Protein AF-A0A6B9YE49-F1 (afdb_monomer_lite)

pLDDT: mean 74.64, std 15.73, range [47.97, 90.5]

Foldseek 3Di:
DDDDPPPPVVPPPPPPPAPDDLVVLVVCVVPDDLVVSCVVRVHDSVVNVVSVVVVVVD

Radius of gyration: 13.94 Å; chains: 1; bounding box: 31×43×20 Å

Structure (mmCIF, N/CA/C/O backbone):
data_AF-A0A6B9YE49-F1
#
_entry.id   AF-A0A6B9YE49-F1
#
loop_
_atom_site.group_PDB
_atom_site.id
_atom_site.type_symbol
_atom_site.label_atom_id
_atom_site.label_alt_id
_atom_site.label_comp_id
_atom_site.label_asym_id
_atom_site.label_entity_id
_atom_site.label_seq_id
_atom_site.pdbx_PDB_ins_code
_atom_site.Cartn_x
_atom_site.Cartn_y
_atom_site.Cartn_z
_atom_site.occupancy
_atom_site.B_iso_or_equiv
_atom_site.auth_seq_id
_atom_site.auth_comp_id
_atom_site.auth_asym_id
_atom_site.auth_atom_id
_atom_site.pdbx_PDB_model_num
ATOM 1 N N . MET A 1 1 ? 22.530 34.155 2.358 1.00 54.25 1 MET A N 1
ATOM 2 C CA . MET A 1 1 ? 21.227 33.720 1.805 1.00 54.25 1 MET A CA 1
ATOM 3 C C . MET A 1 1 ? 20.911 32.339 2.364 1.00 54.25 1 MET A C 1
ATOM 5 O O . MET A 1 1 ? 21.767 31.470 2.287 1.00 54.25 1 MET A O 1
ATOM 9 N N . ARG A 1 2 ? 19.750 32.161 3.008 1.00 68.38 2 ARG A N 1
ATOM 10 C CA . ARG A 1 2 ? 19.266 30.858 3.493 1.00 68.38 2 ARG A CA 1
ATOM 11 C C . ARG A 1 2 ? 18.531 30.179 2.339 1.00 68.38 2 ARG A C 1
ATOM 13 O O . ARG A 1 2 ? 17.552 30.761 1.898 1.00 68.38 2 ARG A O 1
ATOM 20 N N . THR A 1 3 ? 18.914 28.971 1.942 1.00 52.00 3 THR A N 1
ATOM 21 C CA . THR A 1 3 ? 17.955 27.943 1.501 1.00 52.0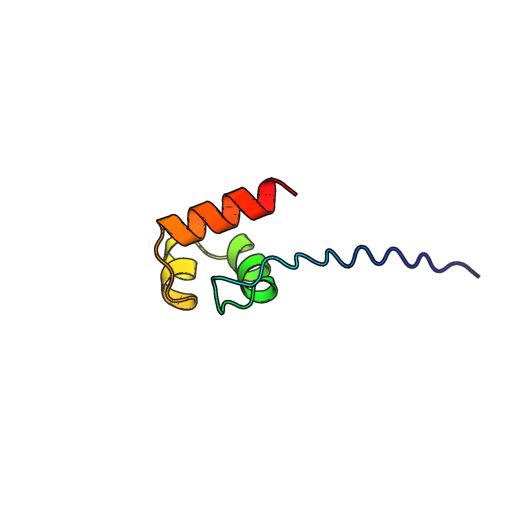0 3 THR A CA 1
ATOM 22 C C . THR A 1 3 ? 18.548 26.563 1.762 1.00 52.00 3 THR A C 1
ATOM 24 O O . THR A 1 3 ? 19.466 26.093 1.098 1.00 52.00 3 THR A O 1
ATOM 27 N N . SER A 1 4 ? 18.006 25.940 2.804 1.00 56.09 4 SER A N 1
ATOM 28 C CA . SER A 1 4 ? 18.135 24.520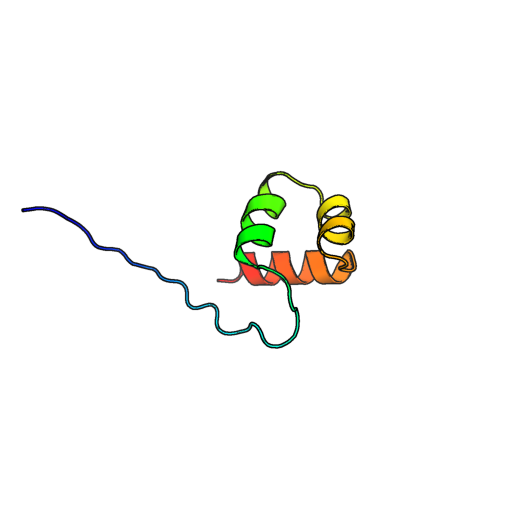 3.095 1.00 56.09 4 SER A CA 1
ATOM 29 C C . SER A 1 4 ? 17.613 23.723 1.901 1.00 56.09 4 SER A C 1
ATOM 31 O O . SER A 1 4 ? 16.439 23.823 1.554 1.00 56.09 4 SER A O 1
ATOM 33 N N . GLY A 1 5 ? 18.490 22.957 1.261 1.00 55.84 5 GLY A N 1
ATOM 34 C CA . GLY A 1 5 ? 18.133 21.979 0.243 1.00 55.84 5 GLY A CA 1
ATOM 35 C C . GLY A 1 5 ? 18.162 20.583 0.843 1.00 55.84 5 GLY A C 1
ATOM 36 O O . GLY A 1 5 ? 18.983 19.769 0.429 1.00 55.84 5 GLY A O 1
ATOM 37 N N . ASN A 1 6 ? 17.309 20.310 1.835 1.00 57.34 6 ASN A N 1
ATOM 38 C CA . ASN A 1 6 ? 17.100 18.953 2.333 1.00 57.34 6 ASN A CA 1
ATOM 39 C C . ASN A 1 6 ? 16.359 18.129 1.266 1.00 57.34 6 ASN A C 1
ATOM 41 O O . ASN A 1 6 ? 15.159 17.889 1.360 1.00 57.34 6 ASN A O 1
ATOM 45 N N . ARG A 1 7 ? 17.076 17.731 0.212 1.00 53.09 7 ARG A N 1
ATOM 46 C CA . ARG A 1 7 ? 16.619 16.743 -0.762 1.00 53.09 7 ARG A CA 1
ATOM 47 C C . ARG A 1 7 ? 16.881 15.358 -0.183 1.00 53.09 7 ARG A C 1
ATOM 49 O O . ARG A 1 7 ? 17.778 14.655 -0.633 1.00 53.09 7 ARG A O 1
ATOM 56 N N . ASN A 1 8 ? 16.075 14.971 0.804 1.00 48.00 8 ASN A N 1
ATOM 57 C CA . ASN A 1 8 ? 15.801 13.560 1.063 1.00 48.00 8 ASN A CA 1
ATOM 58 C C . ASN A 1 8 ? 14.967 13.032 -0.118 1.00 48.00 8 ASN A C 1
ATOM 60 O O . ASN A 1 8 ? 13.768 12.795 -0.012 1.00 48.00 8 ASN A O 1
ATOM 64 N N . ALA A 1 9 ? 15.600 12.930 -1.290 1.00 52.66 9 ALA A N 1
ATOM 65 C CA . ALA A 1 9 ? 15.107 12.093 -2.365 1.00 52.66 9 ALA A CA 1
ATOM 66 C C . ALA A 1 9 ? 15.384 10.665 -1.904 1.00 52.66 9 ALA A C 1
ATOM 68 O O . ALA A 1 9 ? 16.475 10.129 -2.098 1.00 52.66 9 ALA A O 1
ATOM 69 N N . LEU A 1 10 ? 14.413 10.120 -1.177 1.00 52.62 10 LEU A N 1
ATOM 70 C CA . LEU A 1 10 ? 14.332 8.724 -0.801 1.00 52.62 10 LEU A CA 1
ATOM 71 C C . LEU A 1 10 ? 14.235 7.931 -2.114 1.00 52.62 10 LEU A C 1
ATOM 73 O O . LEU A 1 10 ? 13.145 7.648 -2.604 1.00 52.62 10 LEU A O 1
ATOM 77 N N . SER A 1 11 ? 15.379 7.659 -2.746 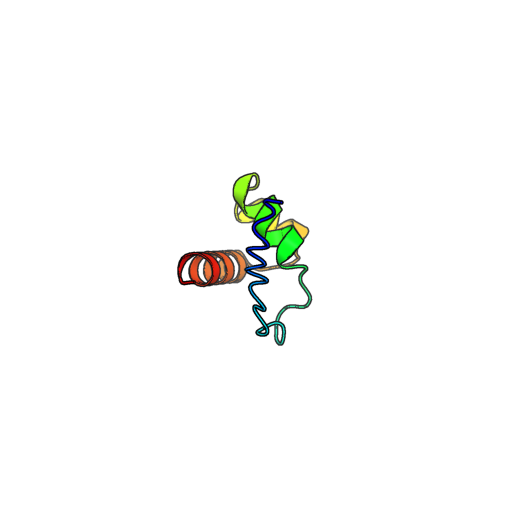1.00 47.97 11 SER A N 1
ATOM 78 C CA . SER A 1 11 ? 15.483 6.721 -3.862 1.00 47.97 11 SER A CA 1
ATOM 79 C C . SER A 1 11 ? 15.198 5.333 -3.308 1.00 47.97 11 SER A C 1
ATOM 81 O O . SER A 1 11 ? 16.109 4.575 -2.986 1.00 47.97 11 SER A O 1
ATOM 83 N N . TYR A 1 12 ? 13.915 5.011 -3.164 1.00 54.72 12 TYR A N 1
ATOM 84 C CA . TYR A 1 12 ? 13.434 3.663 -2.906 1.00 54.72 12 TYR A CA 1
ATOM 85 C C . TYR A 1 12 ? 13.493 2.889 -4.227 1.00 54.72 12 TYR A C 1
ATOM 87 O O . TYR A 1 12 ? 12.490 2.574 -4.861 1.00 54.72 12 TYR A O 1
ATOM 95 N N . SER A 1 13 ? 14.715 2.642 -4.694 1.00 48.19 13 SER A N 1
ATOM 96 C CA . SER A 1 13 ? 15.025 1.810 -5.852 1.00 48.19 13 SER A CA 1
ATOM 97 C C . SER A 1 13 ? 14.848 0.331 -5.495 1.00 48.19 13 SER A C 1
ATOM 99 O O . SER A 1 13 ? 15.805 -0.433 -5.476 1.00 48.19 13 SER A O 1
ATOM 101 N N . ASP A 1 14 ? 13.609 -0.052 -5.185 1.00 51.75 14 ASP A N 1
ATOM 102 C CA . ASP A 1 14 ? 13.138 -1.440 -5.082 1.00 51.75 14 ASP A CA 1
ATOM 103 C C . ASP A 1 14 ? 11.837 -1.601 -5.897 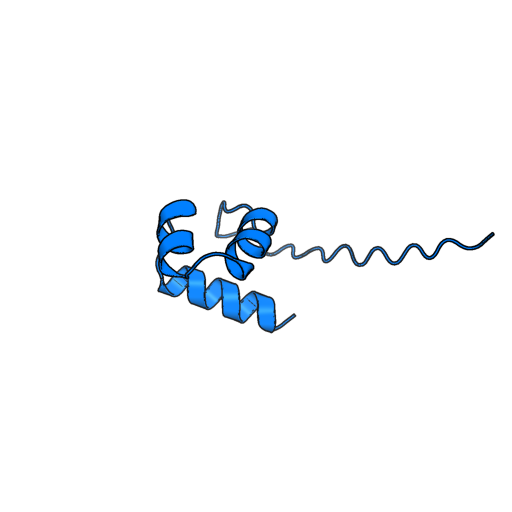1.00 51.75 14 ASP A C 1
ATOM 105 O O . ASP A 1 14 ? 10.851 -2.193 -5.473 1.00 51.75 14 ASP A O 1
ATOM 109 N N . GLN A 1 15 ? 11.791 -0.999 -7.088 1.00 52.25 15 GLN A N 1
ATOM 110 C CA . GLN A 1 15 ? 10.624 -1.016 -7.983 1.00 52.25 15 GLN A CA 1
ATOM 111 C C . GLN A 1 15 ? 10.697 -2.155 -9.012 1.00 52.25 15 GLN A C 1
ATOM 113 O O . GLN A 1 15 ? 10.458 -1.953 -10.198 1.00 52.25 15 GLN A O 1
ATOM 118 N N . GLY A 1 16 ? 11.084 -3.360 -8.588 1.00 50.03 16 GLY A N 1
ATOM 119 C CA . GLY A 1 16 ? 11.255 -4.487 -9.513 1.00 50.03 16 GLY A CA 1
ATOM 120 C C . GLY A 1 16 ? 10.007 -5.343 -9.737 1.00 50.03 16 GLY A C 1
ATOM 121 O O . GLY A 1 16 ? 9.934 -6.045 -10.740 1.00 50.03 16 GLY A O 1
ATOM 122 N N . ILE A 1 17 ? 9.049 -5.340 -8.803 1.00 56.06 17 ILE A N 1
ATOM 123 C CA . ILE A 1 17 ? 8.021 -6.401 -8.752 1.00 56.06 17 ILE A CA 1
ATOM 124 C C . ILE A 1 17 ? 6.592 -5.867 -8.900 1.00 56.06 17 ILE A C 1
ATOM 126 O O . ILE A 1 17 ? 5.723 -6.579 -9.395 1.00 56.06 17 ILE A O 1
ATOM 130 N N . PHE A 1 18 ? 6.349 -4.599 -8.570 1.00 62.62 18 PHE A N 1
ATOM 131 C CA . PHE A 1 18 ? 5.035 -3.983 -8.720 1.00 62.62 18 PHE A CA 1
ATOM 132 C C . PHE A 1 18 ? 5.143 -2.791 -9.671 1.00 62.62 18 PHE A C 1
ATOM 134 O O . PHE A 1 18 ? 5.809 -1.807 -9.354 1.00 62.62 18 PHE A O 1
ATOM 141 N N . GLN A 1 19 ? 4.478 -2.870 -10.830 1.00 64.31 19 GLN A N 1
ATOM 142 C CA . GLN A 1 19 ? 4.274 -1.738 -11.751 1.00 64.31 19 GLN A CA 1
ATOM 143 C C . GLN A 1 19 ? 3.234 -0.756 -11.180 1.00 64.31 19 GLN A C 1
ATOM 145 O O . GLN A 1 19 ? 2.295 -0.358 -11.862 1.00 64.31 19 GLN A O 1
ATOM 150 N N . ILE A 1 20 ? 3.354 -0.421 -9.899 1.00 72.12 20 ILE A N 1
ATOM 151 C CA . ILE A 1 20 ? 2.480 0.536 -9.232 1.00 72.12 20 ILE A CA 1
ATOM 152 C C . ILE A 1 20 ? 3.241 1.836 -9.041 1.00 72.12 20 ILE A C 1
ATOM 154 O O . ILE A 1 20 ? 4.441 1.846 -8.749 1.00 72.12 20 ILE A O 1
ATOM 158 N N . ASP A 1 21 ? 2.526 2.941 -9.188 1.00 82.69 21 ASP A N 1
ATOM 159 C CA . ASP A 1 21 ? 3.055 4.233 -8.796 1.00 82.69 21 ASP A CA 1
ATOM 160 C C . ASP A 1 21 ? 3.073 4.305 -7.261 1.00 82.69 21 ASP A C 1
ATOM 162 O O . ASP A 1 21 ? 2.042 4.476 -6.611 1.00 82.69 21 ASP A O 1
ATOM 166 N N . PHE A 1 22 ? 4.258 4.125 -6.673 1.00 80.38 22 PHE A N 1
ATOM 167 C CA . PHE A 1 22 ? 4.455 4.147 -5.222 1.00 80.38 22 PHE A CA 1
ATOM 168 C C . PHE A 1 22 ? 4.178 5.522 -4.615 1.00 80.38 22 PHE A C 1
ATOM 170 O O . PHE A 1 22 ? 3.747 5.598 -3.466 1.00 80.38 22 PHE A O 1
ATOM 177 N N . HIS A 1 23 ? 4.409 6.607 -5.359 1.00 82.88 23 HIS A N 1
ATOM 178 C CA . HIS A 1 23 ? 4.077 7.947 -4.884 1.00 82.88 23 HIS A CA 1
ATOM 179 C C . HIS A 1 23 ? 2.565 8.129 -4.823 1.00 82.88 23 HIS A C 1
ATOM 181 O O . HIS A 1 23 ? 2.055 8.679 -3.847 1.00 82.88 23 HIS A O 1
ATOM 187 N N . HIS A 1 24 ? 1.853 7.623 -5.830 1.00 84.50 24 HIS A N 1
ATOM 188 C CA . HIS A 1 24 ? 0.398 7.620 -5.817 1.00 84.50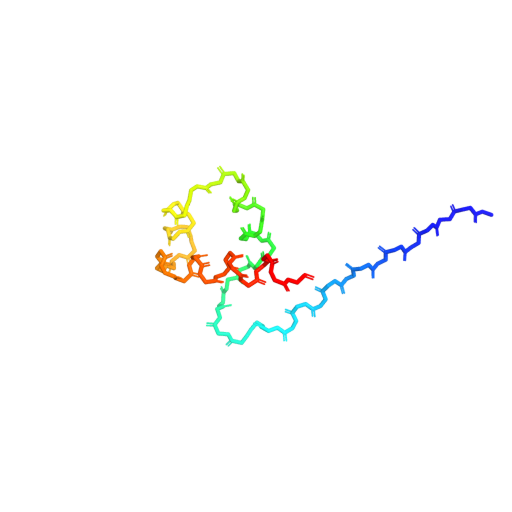 24 HIS A CA 1
ATOM 189 C C . HIS A 1 24 ? -0.141 6.744 -4.680 1.00 84.50 24 HIS A C 1
ATOM 191 O O . HIS A 1 24 ? -0.924 7.224 -3.868 1.00 84.50 24 HIS A O 1
ATOM 197 N N . PHE A 1 25 ? 0.377 5.520 -4.533 1.00 85.94 25 PHE A N 1
ATOM 198 C CA . PHE A 1 25 ? 0.009 4.611 -3.446 1.00 85.94 25 PHE A CA 1
ATOM 199 C C . PHE A 1 25 ? 0.230 5.237 -2.063 1.00 85.94 25 PHE A C 1
ATOM 201 O O . PHE A 1 25 ? -0.642 5.150 -1.213 1.00 85.94 25 PHE A O 1
ATOM 208 N N . MET A 1 26 ? 1.361 5.909 -1.835 1.00 84.00 26 MET A N 1
ATOM 209 C CA . MET A 1 26 ? 1.669 6.589 -0.568 1.00 84.00 26 MET A CA 1
ATOM 210 C C . MET A 1 26 ? 0.718 7.742 -0.230 1.00 84.00 26 MET A C 1
ATOM 212 O O . MET A 1 26 ? 0.483 8.018 0.947 1.00 84.00 26 MET A O 1
ATOM 216 N N . ASN A 1 27 ? 0.214 8.455 -1.238 1.00 87.00 27 ASN A N 1
ATOM 217 C CA . ASN A 1 27 ? -0.771 9.512 -1.024 1.00 87.00 27 ASN A CA 1
ATOM 218 C C . ASN A 1 27 ? -2.151 8.906 -0.756 1.00 87.00 27 ASN A C 1
ATOM 220 O O . ASN A 1 27 ? -2.770 9.249 0.249 1.00 87.00 27 ASN A O 1
ATOM 224 N N . SER A 1 28 ? -2.577 7.950 -1.586 1.00 87.00 28 SER A N 1
ATOM 225 C CA . SER A 1 28 ? -3.860 7.263 -1.433 1.00 87.00 28 SER A CA 1
ATOM 226 C C . SER A 1 28 ? -3.929 6.471 -0.126 1.00 87.00 28 SER A C 1
ATOM 228 O O . SER A 1 28 ? -4.976 6.435 0.502 1.00 87.00 28 SER A O 1
ATOM 230 N N . GLU A 1 29 ? -2.825 5.893 0.357 1.00 85.00 29 GLU A N 1
ATOM 231 C CA . GLU A 1 29 ? -2.796 5.091 1.589 1.00 85.00 29 GLU A CA 1
ATOM 232 C C . GLU A 1 29 ? -3.195 5.864 2.849 1.00 85.00 29 GLU A C 1
ATOM 234 O O . GLU A 1 29 ? -3.709 5.257 3.790 1.00 85.00 29 GLU A O 1
ATOM 239 N N . LYS A 1 30 ? -3.004 7.187 2.856 1.00 84.69 30 LYS A N 1
ATOM 240 C CA . LYS A 1 30 ? -3.366 8.057 3.982 1.00 84.69 30 LYS A CA 1
ATOM 241 C C . LYS A 1 30 ? -4.858 8.360 4.052 1.00 84.69 30 LYS A C 1
ATOM 243 O O . LYS A 1 30 ? -5.349 8.694 5.128 1.00 84.69 30 LYS A O 1
ATOM 248 N N . GLU A 1 31 ? -5.551 8.285 2.920 1.00 86.44 31 GLU A N 1
ATOM 249 C CA . GLU A 1 31 ? -6.954 8.691 2.789 1.00 86.44 31 GLU A CA 1
ATOM 250 C C . GLU A 1 31 ? -7.887 7.501 2.532 1.00 86.44 31 GLU A C 1
ATOM 252 O O . GLU A 1 31 ? -9.034 7.515 2.971 1.00 86.44 31 GLU A O 1
ATOM 257 N N . GLN A 1 32 ? -7.389 6.460 1.865 1.00 89.19 32 GLN A N 1
ATOM 258 C CA . GLN A 1 32 ? -8.154 5.299 1.427 1.00 89.19 32 GLN A CA 1
ATOM 259 C C . GLN A 1 32 ? -7.937 4.072 2.317 1.00 89.19 32 GLN A C 1
ATOM 261 O O . GLN A 1 32 ? -6.871 3.835 2.896 1.00 89.19 32 GLN A O 1
ATOM 266 N N . SER A 1 33 ? -8.959 3.222 2.372 1.00 90.19 33 SER A N 1
ATOM 267 C CA . SER A 1 33 ? -8.882 1.922 3.030 1.00 90.19 33 SER A CA 1
ATOM 268 C C . SER A 1 33 ? -8.062 0.921 2.211 1.00 90.19 33 SER A C 1
ATOM 270 O O . SER A 1 33 ? -7.995 0.986 0.985 1.00 90.19 33 SER A O 1
ATOM 272 N N . SER A 1 34 ? -7.502 -0.098 2.871 1.00 89.00 34 SER A N 1
ATOM 273 C CA . SER A 1 34 ? -6.756 -1.175 2.199 1.00 89.00 34 SER A CA 1
ATOM 274 C C . SER A 1 34 ? -7.558 -1.873 1.091 1.00 89.00 34 SER A C 1
ATOM 276 O O . SER A 1 34 ? -6.965 -2.381 0.144 1.00 89.00 34 SER A O 1
ATOM 278 N N . MET A 1 35 ? -8.890 -1.902 1.214 1.00 90.50 35 MET A N 1
ATOM 279 C CA . MET A 1 35 ? -9.809 -2.430 0.198 1.00 90.50 35 MET A CA 1
ATOM 280 C C . MET A 1 35 ? -9.825 -1.569 -1.068 1.00 90.50 35 MET A C 1
ATOM 282 O O . MET A 1 35 ? -9.727 -2.100 -2.169 1.00 90.50 35 MET A O 1
ATOM 286 N N . GLU A 1 36 ? -9.904 -0.252 -0.910 1.00 89.81 36 GLU A N 1
ATOM 287 C CA . GLU A 1 36 ? -9.941 0.700 -2.023 1.00 89.81 36 GLU A CA 1
ATOM 288 C C . GLU A 1 36 ? -8.602 0.705 -2.760 1.00 89.81 36 GLU A C 1
ATOM 290 O O . GLU A 1 36 ? -8.577 0.550 -3.977 1.00 89.81 36 GLU A O 1
ATOM 295 N N . LEU A 1 37 ? -7.489 0.701 -2.017 1.00 89.81 37 LEU A N 1
ATOM 296 C CA . LEU A 1 37 ? -6.141 0.563 -2.579 1.00 89.81 37 LEU A CA 1
ATOM 297 C C . LEU A 1 37 ? -5.969 -0.751 -3.357 1.00 89.81 37 LEU A C 1
ATOM 299 O O . LEU A 1 37 ? -5.359 -0.783 -4.421 1.00 89.81 37 LEU A O 1
ATOM 303 N N . ALA A 1 38 ? -6.506 -1.859 -2.847 1.00 89.75 38 ALA A N 1
ATOM 304 C CA . ALA A 1 38 ? -6.460 -3.138 -3.551 1.00 89.75 38 ALA A CA 1
ATOM 305 C C . ALA A 1 38 ? -7.203 -3.068 -4.897 1.00 89.75 38 ALA A C 1
ATOM 307 O O . ALA A 1 38 ? -6.699 -3.552 -5.911 1.00 89.75 38 ALA A O 1
ATOM 308 N N . GLN A 1 39 ? -8.373 -2.427 -4.924 1.00 89.69 39 GLN A N 1
ATOM 309 C CA . GLN A 1 39 ? -9.172 -2.268 -6.138 1.00 89.69 39 GLN A CA 1
ATOM 310 C C . GLN A 1 39 ? -8.549 -1.283 -7.135 1.00 89.69 39 GLN A C 1
ATOM 312 O O . GLN A 1 39 ? -8.528 -1.569 -8.329 1.00 89.69 39 GLN A O 1
ATOM 317 N N . GLU A 1 40 ? -8.027 -0.154 -6.658 1.00 86.69 40 GLU A N 1
ATOM 318 C CA . GLU A 1 40 ? -7.453 0.909 -7.488 1.00 86.69 40 GLU A CA 1
ATOM 319 C C . GLU A 1 40 ? -6.135 0.479 -8.145 1.00 86.69 40 GLU A C 1
ATOM 321 O O . GLU A 1 40 ? -5.922 0.709 -9.334 1.00 86.69 40 GLU A O 1
ATOM 326 N N . PHE A 1 41 ? -5.271 -0.205 -7.391 1.00 85.81 41 PHE A N 1
ATOM 327 C CA . PHE A 1 41 ? -3.949 -0.624 -7.861 1.00 85.81 41 PHE A CA 1
ATOM 328 C C . PHE A 1 41 ? -3.923 -2.063 -8.402 1.00 85.81 41 PHE A C 1
ATOM 330 O O . PHE A 1 41 ? -2.868 -2.544 -8.815 1.00 85.81 41 PHE A O 1
ATOM 337 N N . GLY A 1 42 ? -5.062 -2.767 -8.398 1.00 87.50 42 GLY A N 1
ATOM 338 C CA . GLY A 1 42 ? -5.144 -4.166 -8.832 1.00 87.50 42 GLY A CA 1
ATOM 339 C C . GLY A 1 42 ? -4.305 -5.113 -7.967 1.00 87.50 42 GLY A C 1
ATOM 340 O O . GLY A 1 42 ? -3.755 -6.096 -8.463 1.00 87.50 42 GLY A O 1
ATOM 341 N N . LEU A 1 43 ? -4.174 -4.796 -6.680 1.00 87.75 43 LEU A N 1
ATOM 342 C CA . LEU A 1 43 ? -3.370 -5.531 -5.708 1.00 87.75 43 LEU A CA 1
ATOM 343 C C . LEU A 1 43 ? -4.258 -6.395 -4.818 1.00 87.75 43 LEU A C 1
ATOM 345 O O . LEU A 1 43 ? -5.417 -6.079 -4.567 1.00 87.75 43 LEU A O 1
ATOM 349 N N . SER A 1 44 ? -3.705 -7.465 -4.250 1.00 90.31 44 SER A N 1
ATOM 350 C CA . SER A 1 44 ? -4.409 -8.154 -3.168 1.00 90.31 44 SER A CA 1
ATOM 351 C C . SER A 1 44 ? -4.290 -7.365 -1.864 1.00 90.31 44 SER A C 1
ATOM 353 O O . SER A 1 44 ? -3.278 -6.718 -1.601 1.00 90.31 44 SER A O 1
ATOM 355 N N . LEU A 1 45 ? -5.267 -7.515 -0.964 1.00 90.19 45 LEU A N 1
ATOM 356 C CA . LEU A 1 45 ? -5.211 -6.945 0.394 1.00 90.19 45 LEU A CA 1
ATOM 357 C C . LEU A 1 45 ? -3.912 -7.303 1.141 1.00 90.19 45 LEU A C 1
ATOM 359 O O . LEU A 1 45 ? -3.397 -6.516 1.936 1.00 90.19 45 LEU A O 1
ATOM 363 N N . LYS A 1 46 ? -3.370 -8.497 0.874 1.00 90.19 46 LYS A N 1
ATOM 364 C CA . LYS A 1 46 ? -2.087 -8.959 1.414 1.00 90.19 46 LYS A CA 1
ATOM 365 C C . LYS A 1 46 ? -0.908 -8.140 0.882 1.00 90.19 46 LYS A C 1
ATOM 367 O O . LYS A 1 46 ? -0.016 -7.813 1.661 1.00 90.19 46 LYS A O 1
ATOM 372 N N . ASP A 1 47 ? -0.917 -7.803 -0.404 1.00 87.88 47 ASP A N 1
ATOM 373 C CA . ASP A 1 47 ? 0.132 -6.998 -1.034 1.00 87.88 47 ASP A CA 1
ATOM 374 C C . ASP A 1 47 ? 0.066 -5.559 -0.535 1.00 87.88 47 ASP A C 1
ATOM 376 O O . ASP A 1 47 ? 1.091 -5.020 -0.133 1.00 87.88 47 ASP A O 1
ATOM 380 N N . VAL A 1 48 ? -1.138 -4.984 -0.435 1.00 88.81 48 VAL A N 1
ATOM 381 C CA . VAL A 1 48 ? -1.362 -3.659 0.169 1.00 88.81 48 VAL A CA 1
ATOM 382 C C . VAL A 1 48 ? -0.811 -3.612 1.593 1.00 88.81 48 VAL A C 1
ATOM 384 O O . VAL A 1 48 ? -0.107 -2.675 1.959 1.00 88.81 48 VAL A O 1
ATOM 387 N N . LYS A 1 49 ? -1.075 -4.645 2.403 1.00 89.19 49 LYS A N 1
ATOM 388 C CA . LYS A 1 49 ? -0.529 -4.736 3.761 1.00 89.19 49 LYS A CA 1
ATOM 389 C C . LYS A 1 49 ? 1.000 -4.812 3.759 1.00 89.19 4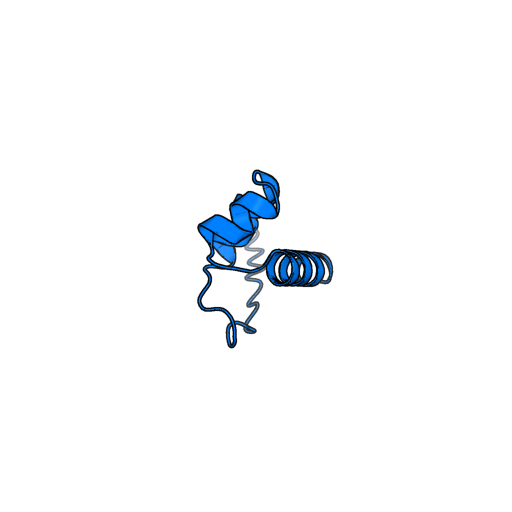9 LYS A C 1
ATOM 391 O O . LYS A 1 49 ? 1.634 -4.083 4.514 1.00 89.19 49 LYS A O 1
ATOM 396 N N . ASN A 1 50 ? 1.584 -5.653 2.907 1.00 87.88 50 ASN A N 1
ATOM 397 C CA . ASN A 1 50 ? 3.037 -5.789 2.796 1.00 87.88 50 ASN A CA 1
ATOM 398 C C . ASN A 1 50 ? 3.682 -4.459 2.370 1.00 87.88 50 ASN A C 1
ATOM 400 O O . ASN A 1 50 ? 4.633 -4.010 2.999 1.00 87.88 50 ASN A O 1
ATOM 404 N N . LEU A 1 51 ? 3.100 -3.771 1.385 1.00 84.81 51 LEU A N 1
ATOM 405 C CA . LEU A 1 51 ? 3.484 -2.418 0.988 1.00 84.81 51 LEU A CA 1
ATOM 406 C C . LEU A 1 51 ? 3.472 -1.464 2.183 1.00 84.81 51 LEU A C 1
ATOM 408 O O . LEU A 1 51 ? 4.501 -0.868 2.480 1.00 84.81 51 LEU A O 1
ATOM 412 N N . LYS A 1 52 ? 2.368 -1.390 2.934 1.00 85.00 52 LYS A N 1
ATOM 413 C CA . LYS A 1 52 ? 2.263 -0.546 4.137 1.00 85.00 52 LYS A CA 1
ATOM 414 C C . LYS A 1 52 ? 3.358 -0.852 5.162 1.00 85.00 52 LYS A C 1
ATOM 416 O O . LYS A 1 52 ? 4.010 0.072 5.640 1.00 85.00 52 LYS A O 1
ATOM 421 N N . GLU A 1 53 ? 3.610 -2.130 5.452 1.00 86.44 53 GLU A N 1
ATOM 422 C CA . GLU A 1 53 ? 4.662 -2.561 6.386 1.00 86.44 53 GLU A CA 1
ATOM 423 C C . GLU A 1 53 ? 6.072 -2.188 5.909 1.00 86.44 53 GLU A C 1
ATOM 425 O O . GLU A 1 53 ? 6.929 -1.831 6.719 1.00 86.44 53 GLU A O 1
ATOM 430 N N . ARG A 1 54 ? 6.331 -2.246 4.599 1.00 79.50 54 ARG A N 1
ATOM 431 C CA . ARG A 1 54 ? 7.613 -1.815 4.023 1.00 79.50 54 ARG A CA 1
ATOM 432 C C . ARG A 1 54 ? 7.803 -0.302 4.122 1.00 79.50 54 ARG A C 1
ATOM 434 O O . ARG A 1 54 ? 8.914 0.139 4.398 1.00 79.50 54 ARG A O 1
ATOM 441 N N . LEU A 1 55 ? 6.730 0.473 3.967 1.00 76.88 55 LEU A N 1
ATOM 442 C CA . LEU A 1 55 ? 6.751 1.938 4.053 1.00 76.88 55 LEU A CA 1
ATOM 443 C C . LEU A 1 55 ? 6.968 2.436 5.487 1.00 76.88 55 LEU A C 1
ATOM 445 O O . LEU A 1 55 ? 7.626 3.450 5.679 1.00 76.88 55 LEU A O 1
ATOM 449 N N . THR A 1 56 ? 6.469 1.716 6.498 1.00 71.31 56 THR A N 1
ATOM 450 C CA . THR A 1 56 ? 6.688 2.071 7.916 1.00 71.31 56 THR A CA 1
ATOM 451 C C . THR A 1 56 ? 8.071 1.681 8.440 1.00 71.31 56 THR A C 1
ATOM 453 O O . THR A 1 56 ? 8.456 2.113 9.524 1.00 71.31 56 THR A O 1
ATOM 456 N N . ARG A 1 57 ? 8.804 0.826 7.718 1.00 65.69 57 ARG A N 1
ATOM 457 C CA . ARG A 1 57 ? 10.121 0.308 8.125 1.00 65.69 57 ARG A CA 1
ATOM 458 C C . ARG A 1 57 ? 11.311 1.136 7.624 1.00 65.69 57 ARG A C 1
ATOM 460 O O . ARG A 1 57 ? 12.440 0.750 7.921 1.00 65.69 57 ARG A O 1
ATOM 467 N N . SER A 1 58 ? 11.084 2.220 6.880 1.00 48.69 58 SER A N 1
ATOM 468 C CA . SER A 1 58 ? 12.136 3.098 6.346 1.00 48.69 58 SER A CA 1
ATOM 469 C C . SER A 1 58 ? 12.131 4.478 6.980 1.00 48.69 58 SER A C 1
ATOM 471 O O . SER A 1 58 ? 13.216 5.096 6.922 1.00 48.69 58 SER A O 1
#

Secondary structure (DSSP, 8-state):
---------------SS--S-HHHHHHHHHHS-HHHHHHHHT--HHHHHHHHHHHHT-

Sequence (58 aa):
MRTSGNRNALSYSDQGIFQIDFHHFMNSEKEQSSMELAQEFGLSLKDVKNLKERLTRS